Protein AF-A0A820MJR9-F1 (afdb_monomer_lite)

pLDDT: mean 80.47, std 13.99, range [47.5, 94.44]

Foldseek 3Di:
DLLVVLVVQCLPPDLVSLQVSVVVLQVCLVPDPHNPVSVVVVVVVLVVVCVVVPPDDSNVSSCSSVVD

Secondary structure (DSSP, 8-state):
-HHHHHHHGGG-S-HHHHHHHHHHHHHHHHTSS-HHHHHHHHHHHHHHHHHHTTSSSSHHHHHHHHH-

Sequence (68 aa):
DLLLAYLANMSHESSLIRRSSAACLIVICHHSRYPMAIARYLITYATDQLLEHHNQTESIRLINGYLG

Radius of gyration: 11.88 Å; chains: 1; bounding box: 26×22×31 Å

Structure (mmCIF, N/CA/C/O backbone):
data_AF-A0A820MJR9-F1
#
_entry.id   AF-A0A820MJR9-F1
#
loop_
_atom_site.group_PDB
_atom_site.id
_atom_site.type_symbol
_atom_site.label_atom_id
_atom_site.label_alt_id
_atom_site.label_comp_id
_atom_site.label_asym_id
_atom_site.label_entity_id
_atom_site.label_seq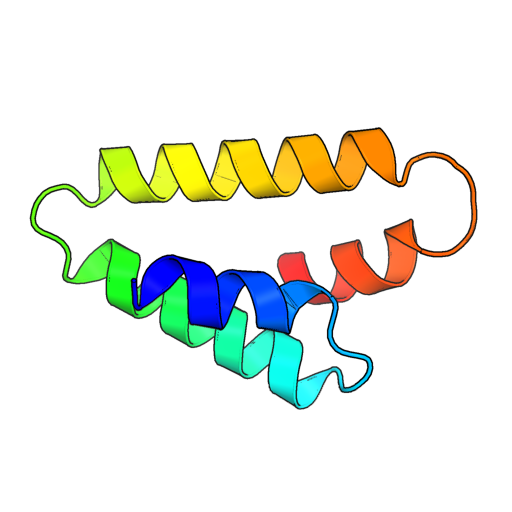_id
_atom_site.pdbx_PDB_ins_code
_atom_site.Cartn_x
_atom_site.Cartn_y
_atom_site.Cartn_z
_atom_site.occupancy
_atom_site.B_iso_or_equiv
_atom_site.auth_seq_id
_atom_site.auth_comp_id
_atom_site.auth_asym_id
_atom_site.auth_atom_id
_atom_site.pdbx_PDB_model_num
ATOM 1 N N . ASP A 1 1 ? -2.605 1.297 -9.850 1.00 72.88 1 ASP A N 1
ATOM 2 C CA . ASP A 1 1 ? -1.391 0.861 -9.129 1.00 72.88 1 ASP A CA 1
ATOM 3 C C . ASP A 1 1 ? -1.686 -0.218 -8.103 1.00 72.88 1 ASP A C 1
ATOM 5 O O . ASP A 1 1 ? -2.409 0.030 -7.145 1.00 72.88 1 ASP A O 1
ATOM 9 N N . LEU A 1 2 ? -1.138 -1.421 -8.308 1.00 85.44 2 LEU A N 1
ATOM 10 C CA . LEU A 1 2 ? -1.367 -2.590 -7.444 1.00 85.44 2 LEU A CA 1
ATOM 11 C C . LEU A 1 2 ? -0.904 -2.347 -5.996 1.00 85.44 2 LEU A C 1
ATOM 13 O O . LEU A 1 2 ? -1.590 -2.727 -5.055 1.00 85.44 2 LEU A O 1
ATOM 17 N N . LEU A 1 3 ? 0.233 -1.664 -5.819 1.00 86.12 3 LEU A N 1
ATOM 18 C CA . LEU A 1 3 ? 0.798 -1.337 -4.507 1.00 86.12 3 LEU A CA 1
ATOM 19 C C . LEU A 1 3 ? -0.153 -0.458 -3.675 1.00 86.12 3 LEU A C 1
ATOM 21 O O . LEU A 1 3 ? -0.410 -0.758 -2.513 1.00 86.12 3 LEU A O 1
ATOM 25 N N . LEU A 1 4 ? -0.721 0.589 -4.285 1.00 87.00 4 LEU A N 1
ATOM 26 C CA . LEU A 1 4 ? -1.641 1.513 -3.613 1.00 87.00 4 LEU A CA 1
ATOM 27 C C . LEU A 1 4 ? -2.945 0.826 -3.191 1.00 87.00 4 LEU A C 1
ATOM 29 O O . LEU A 1 4 ? -3.470 1.124 -2.122 1.00 87.00 4 LEU A O 1
ATOM 33 N N . ALA A 1 5 ? -3.437 -0.129 -3.987 1.00 89.25 5 ALA A N 1
ATOM 34 C CA . ALA A 1 5 ? -4.634 -0.895 -3.646 1.00 89.25 5 ALA A CA 1
ATOM 35 C C . ALA A 1 5 ? -4.445 -1.724 -2.363 1.00 89.25 5 ALA A C 1
ATOM 37 O O . ALA A 1 5 ? -5.330 -1.755 -1.512 1.00 89.25 5 ALA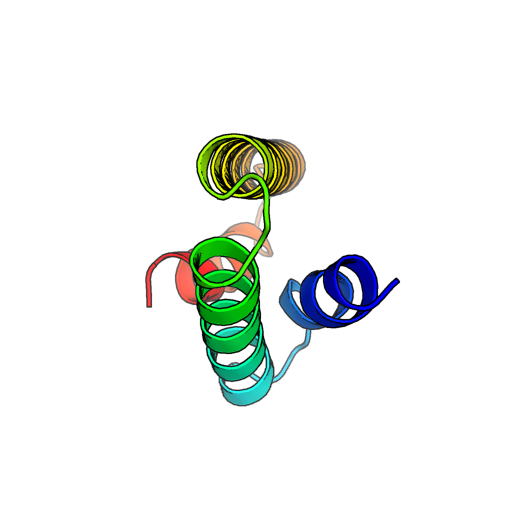 A O 1
ATOM 38 N N . TYR A 1 6 ? -3.280 -2.356 -2.188 1.00 90.19 6 TYR A N 1
ATOM 39 C CA . TYR A 1 6 ? -2.979 -3.096 -0.959 1.00 90.19 6 TYR A CA 1
ATOM 40 C C . TYR A 1 6 ? -2.640 -2.185 0.224 1.00 90.19 6 TYR A C 1
ATOM 42 O O . TYR A 1 6 ? -2.968 -2.531 1.356 1.00 90.19 6 TYR A O 1
ATOM 50 N N . LEU A 1 7 ? -2.044 -1.015 -0.020 1.00 88.44 7 LEU A N 1
ATOM 51 C CA . LEU A 1 7 ? -1.803 -0.020 1.030 1.00 88.44 7 LEU A CA 1
ATOM 52 C C . LEU A 1 7 ? -3.110 0.541 1.600 1.00 88.44 7 LEU A C 1
ATOM 54 O O . LEU A 1 7 ? -3.237 0.648 2.814 1.00 88.44 7 LEU A O 1
ATOM 58 N N . ALA A 1 8 ? -4.116 0.798 0.761 1.00 88.44 8 ALA A N 1
ATOM 59 C CA . ALA A 1 8 ? -5.436 1.239 1.220 1.00 88.44 8 ALA A CA 1
ATOM 60 C C . ALA A 1 8 ? -6.116 0.223 2.161 1.00 88.44 8 ALA A C 1
ATOM 62 O O . ALA A 1 8 ? -6.868 0.603 3.053 1.00 88.44 8 ALA A O 1
ATOM 63 N N . ASN A 1 9 ? -5.813 -1.069 2.011 1.00 89.81 9 ASN A N 1
ATOM 64 C CA . ASN A 1 9 ? -6.354 -2.118 2.875 1.00 89.81 9 ASN A CA 1
ATOM 65 C C . ASN A 1 9 ? -5.653 -2.215 4.242 1.00 89.81 9 ASN A C 1
ATOM 67 O O . ASN A 1 9 ? -6.116 -2.963 5.107 1.00 89.81 9 ASN A O 1
ATOM 71 N N . MET A 1 10 ? -4.560 -1.479 4.470 1.00 85.19 10 MET A N 1
ATOM 72 C CA . MET A 1 10 ? -3.832 -1.501 5.746 1.00 85.19 10 MET A CA 1
ATOM 73 C C . MET A 1 10 ? -4.590 -0.803 6.882 1.00 85.19 10 MET A C 1
ATOM 75 O O . MET A 1 10 ? -4.377 -1.144 8.044 1.00 85.19 10 MET A O 1
ATOM 79 N N . SER A 1 11 ? -5.520 0.101 6.569 1.00 84.31 11 SER A N 1
ATOM 80 C CA . SER A 1 11 ? -6.425 0.740 7.537 1.00 84.31 11 SER A CA 1
ATOM 81 C C . SER A 1 11 ? -7.786 0.038 7.653 1.00 84.31 11 SER A C 1
ATOM 83 O O . SER A 1 11 ? -8.656 0.485 8.397 1.00 84.31 11 SER A O 1
ATOM 85 N N . HIS A 1 12 ? -7.986 -1.086 6.956 1.00 88.38 12 HIS A N 1
ATOM 86 C CA . HIS A 1 12 ? -9.262 -1.799 6.952 1.00 88.38 12 HIS A CA 1
ATOM 87 C C . HIS A 1 12 ? -9.613 -2.352 8.348 1.00 88.38 12 HIS A C 1
ATOM 89 O O . HIS A 1 12 ? -8.745 -2.849 9.069 1.00 88.38 12 HIS A O 1
ATOM 95 N N . GLU A 1 13 ? -10.896 -2.339 8.729 1.00 85.38 13 GLU A N 1
ATOM 96 C CA . GLU A 1 13 ? -11.361 -2.751 10.067 1.00 85.38 13 GLU A CA 1
ATOM 97 C C . GLU A 1 13 ? -11.030 -4.221 10.390 1.00 85.38 13 GLU A C 1
ATOM 99 O O . GLU A 1 13 ? -10.549 -4.552 11.478 1.00 85.38 13 GLU A O 1
ATOM 104 N N . SER A 1 14 ? -11.226 -5.108 9.410 1.00 89.88 14 SER A N 1
ATOM 105 C CA . SER A 1 14 ? -10.881 -6.532 9.507 1.00 89.88 14 SER A CA 1
ATOM 106 C C . SER A 1 14 ? -9.369 -6.777 9.600 1.00 89.88 14 SER A C 1
ATOM 108 O O . SER A 1 14 ? -8.610 -6.475 8.678 1.00 89.88 14 SER A O 1
ATOM 110 N N . SER A 1 15 ? -8.940 -7.431 10.683 1.00 85.62 15 SER A N 1
ATOM 111 C CA . SER A 1 15 ? -7.548 -7.858 10.893 1.00 85.62 15 SER A CA 1
ATOM 112 C C . SER A 1 15 ? -7.067 -8.894 9.876 1.00 85.62 15 SER A C 1
ATOM 114 O O . SER A 1 15 ? -5.874 -8.956 9.578 1.00 85.62 15 SER A O 1
ATOM 116 N N . LEU A 1 16 ? -7.973 -9.703 9.322 1.00 89.69 16 LEU A N 1
ATOM 117 C CA . LEU A 1 16 ? -7.642 -10.666 8.273 1.00 89.69 16 LEU A CA 1
ATOM 118 C C . LEU A 1 16 ? -7.248 -9.940 6.985 1.00 89.69 16 LEU A C 1
ATOM 120 O O . LEU A 1 16 ? -6.208 -10.249 6.414 1.00 89.69 16 LEU A O 1
ATOM 124 N N . ILE A 1 17 ? -8.015 -8.918 6.594 1.00 90.19 17 ILE A N 1
ATOM 125 C CA . ILE A 1 17 ? -7.743 -8.125 5.387 1.00 90.19 17 ILE A CA 1
ATOM 126 C C . ILE A 1 17 ? -6.416 -7.372 5.511 1.00 90.19 17 ILE A C 1
ATOM 128 O O . ILE A 1 17 ? -5.621 -7.401 4.569 1.00 90.19 17 ILE A O 1
ATOM 132 N N . ARG A 1 18 ? -6.126 -6.779 6.679 1.00 89.31 18 ARG A N 1
ATOM 133 C CA . ARG A 1 18 ? -4.832 -6.121 6.930 1.00 89.31 18 ARG A CA 1
ATOM 134 C C . ARG A 1 18 ? -3.660 -7.091 6.778 1.00 89.31 18 ARG A C 1
ATOM 136 O O . AR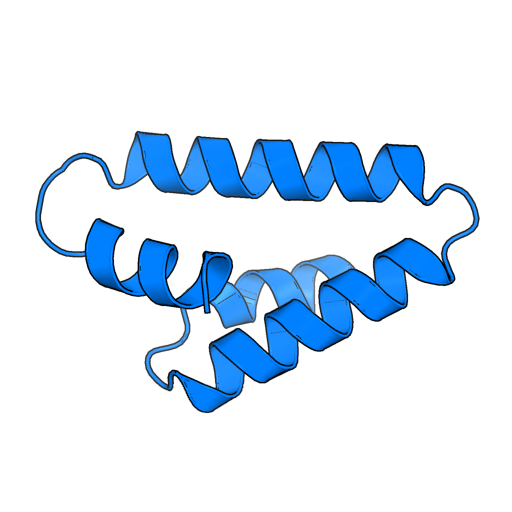G A 1 18 ? -2.734 -6.811 6.027 1.00 89.31 18 ARG A O 1
ATOM 143 N N . ARG A 1 19 ? -3.722 -8.263 7.424 1.00 87.31 19 ARG A N 1
ATOM 144 C CA . ARG A 1 19 ? -2.642 -9.269 7.362 1.00 87.31 19 ARG A CA 1
ATOM 145 C C . ARG A 1 19 ? -2.450 -9.840 5.961 1.00 87.31 19 ARG A C 1
ATOM 147 O O . ARG A 1 19 ? -1.316 -9.956 5.503 1.00 87.31 19 ARG A O 1
ATOM 154 N N . SER A 1 20 ? -3.538 -10.161 5.261 1.00 92.81 20 SER A N 1
ATOM 155 C CA . SER A 1 20 ? -3.467 -10.611 3.868 1.00 92.81 20 SER A CA 1
ATOM 156 C C . SER A 1 20 ? -2.853 -9.539 2.968 1.00 92.81 20 SER A C 1
ATOM 158 O O . SER A 1 20 ? -2.019 -9.856 2.126 1.00 92.81 20 SER A O 1
ATOM 160 N N . SER A 1 21 ? -3.199 -8.268 3.183 1.00 92.75 21 SER A N 1
ATOM 161 C CA . SER A 1 21 ? -2.647 -7.155 2.404 1.00 92.75 21 SER A CA 1
ATOM 162 C C . SER A 1 21 ? -1.167 -6.919 2.701 1.00 92.75 21 SER A C 1
ATOM 164 O O . SER A 1 21 ? -0.387 -6.758 1.765 1.00 92.75 21 SER A O 1
ATOM 166 N N . ALA A 1 22 ? -0.751 -7.003 3.967 1.00 88.44 22 ALA A N 1
ATOM 167 C CA . ALA A 1 22 ? 0.656 -6.947 4.358 1.00 88.44 22 ALA A CA 1
ATOM 168 C C . ALA A 1 22 ? 1.475 -8.077 3.707 1.00 88.44 22 ALA A C 1
ATOM 170 O O . ALA A 1 22 ? 2.534 -7.824 3.131 1.00 88.44 22 ALA A O 1
ATOM 171 N N . ALA A 1 23 ? 0.955 -9.310 3.709 1.00 90.56 23 ALA A N 1
ATOM 172 C CA . ALA A 1 23 ? 1.592 -10.437 3.030 1.00 90.56 23 ALA A CA 1
ATOM 173 C C . ALA A 1 23 ? 1.726 -10.192 1.516 1.00 90.56 23 ALA A C 1
ATOM 175 O O . ALA A 1 23 ? 2.796 -10.409 0.945 1.00 90.56 23 ALA A O 1
ATOM 176 N N . CYS A 1 24 ? 0.679 -9.674 0.864 1.00 92.12 24 CYS A N 1
ATOM 177 C CA . CYS A 1 24 ? 0.732 -9.312 -0.552 1.00 92.12 24 CYS A CA 1
ATOM 178 C C . CYS A 1 24 ? 1.768 -8.212 -0.841 1.00 92.12 24 CYS A C 1
ATOM 180 O O . CYS A 1 24 ? 2.499 -8.322 -1.824 1.00 92.12 24 CYS A O 1
ATOM 182 N N . LEU A 1 25 ? 1.884 -7.189 0.013 1.00 91.69 25 LEU A N 1
ATOM 183 C CA . LEU A 1 25 ? 2.889 -6.128 -0.134 1.00 91.69 25 LEU A CA 1
ATOM 184 C C . LEU A 1 25 ? 4.321 -6.674 -0.045 1.00 91.69 25 LEU A C 1
ATOM 186 O O . LEU A 1 25 ? 5.176 -6.263 -0.830 1.00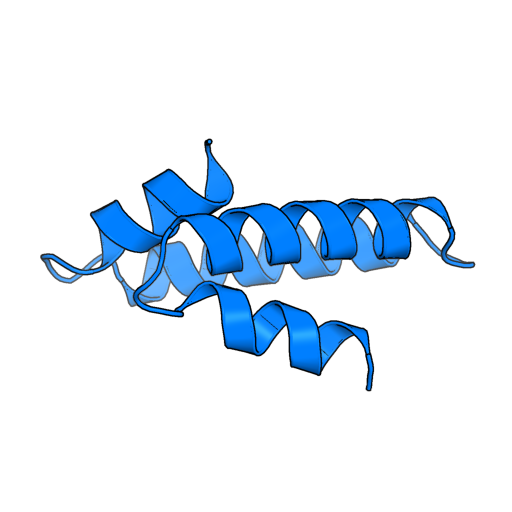 91.69 25 LEU A O 1
ATOM 190 N N . ILE A 1 26 ? 4.573 -7.638 0.845 1.00 90.31 26 ILE A N 1
ATOM 191 C CA . ILE A 1 26 ? 5.876 -8.313 0.960 1.00 90.31 26 ILE A CA 1
ATOM 192 C C . ILE A 1 26 ? 6.188 -9.115 -0.309 1.00 90.31 26 ILE A C 1
ATOM 194 O O . ILE A 1 26 ? 7.292 -9.012 -0.843 1.00 90.31 26 ILE A O 1
ATOM 198 N N . VAL A 1 27 ? 5.218 -9.872 -0.828 1.00 93.12 27 VAL A N 1
ATOM 199 C CA . VAL A 1 27 ? 5.378 -10.647 -2.072 1.00 93.12 27 VAL A CA 1
ATOM 200 C C . VAL A 1 27 ? 5.654 -9.721 -3.261 1.00 93.12 27 VAL A C 1
ATOM 202 O O . VAL A 1 27 ? 6.586 -9.966 -4.028 1.00 93.12 27 VAL A O 1
ATOM 205 N N . ILE A 1 28 ? 4.907 -8.619 -3.385 1.00 90.56 28 ILE A N 1
ATOM 206 C CA . ILE A 1 28 ? 5.132 -7.597 -4.420 1.00 90.56 28 ILE A CA 1
ATOM 207 C C . ILE A 1 28 ? 6.534 -7.002 -4.288 1.00 90.56 28 ILE A C 1
ATOM 209 O O . ILE A 1 28 ? 7.239 -6.867 -5.286 1.00 90.56 28 ILE A O 1
ATOM 213 N N . CYS A 1 29 ? 6.959 -6.677 -3.066 1.00 92.12 29 CYS A N 1
ATOM 214 C CA . CYS A 1 29 ? 8.296 -6.166 -2.802 1.00 92.12 29 CYS A CA 1
ATOM 215 C C . CYS A 1 29 ? 9.368 -7.164 -3.265 1.00 92.12 29 CYS A C 1
ATOM 217 O O . CYS A 1 29 ? 10.266 -6.780 -4.016 1.00 92.12 29 CYS A O 1
ATOM 219 N N . HIS A 1 30 ? 9.245 -8.438 -2.880 1.00 91.25 30 HIS A N 1
ATOM 220 C CA . HIS A 1 30 ? 10.213 -9.493 -3.188 1.00 91.25 30 HIS A CA 1
ATOM 221 C C . HIS A 1 30 ? 10.354 -9.760 -4.693 1.00 91.25 30 HIS A C 1
ATOM 223 O O . HIS A 1 30 ? 11.470 -9.909 -5.185 1.00 91.25 30 HIS A O 1
ATOM 229 N N . HIS A 1 31 ? 9.241 -9.769 -5.431 1.00 93.62 31 HIS A N 1
ATOM 230 C CA . HIS A 1 31 ? 9.233 -10.035 -6.874 1.00 93.62 31 HIS A CA 1
ATOM 231 C C . HIS A 1 31 ? 9.356 -8.780 -7.749 1.00 93.62 31 HIS A C 1
ATOM 233 O O . HIS A 1 31 ? 9.252 -8.860 -8.974 1.00 93.62 31 HIS A O 1
ATOM 239 N N . SER A 1 32 ? 9.569 -7.610 -7.150 1.00 92.62 32 SER A N 1
ATOM 240 C CA . SER A 1 32 ? 9.753 -6.380 -7.913 1.00 92.62 32 SER A CA 1
ATOM 241 C C . SER A 1 32 ? 11.140 -6.287 -8.546 1.00 92.62 32 SER A C 1
ATOM 243 O O . SER A 1 32 ? 12.111 -6.889 -8.095 1.00 92.62 32 SER A O 1
ATOM 245 N N . ARG A 1 33 ? 11.255 -5.443 -9.576 1.00 94.44 33 ARG A N 1
ATOM 246 C CA . ARG A 1 33 ? 12.540 -5.117 -10.213 1.00 94.44 33 ARG A CA 1
ATOM 247 C C . ARG A 1 33 ? 13.518 -4.408 -9.262 1.00 94.44 33 ARG A C 1
ATOM 249 O O . ARG A 1 33 ? 14.723 -4.476 -9.477 1.00 94.44 33 ARG A O 1
ATOM 256 N N . TYR A 1 34 ? 13.002 -3.729 -8.232 1.00 91.75 34 TYR A N 1
ATOM 257 C CA . TYR A 1 34 ? 13.774 -2.926 -7.279 1.00 91.75 34 TYR A CA 1
ATOM 258 C C . TYR A 1 34 ? 13.294 -3.168 -5.834 1.00 91.75 34 TYR A C 1
ATOM 260 O O . TYR A 1 34 ? 12.724 -2.266 -5.212 1.00 91.75 34 TYR A O 1
ATOM 268 N N . PRO A 1 35 ? 13.540 -4.362 -5.267 1.00 90.44 35 PRO A N 1
ATOM 269 C CA . PRO A 1 35 ? 12.988 -4.768 -3.973 1.00 90.44 35 PRO A CA 1
ATOM 270 C C . PRO A 1 35 ? 13.402 -3.834 -2.835 1.00 90.44 35 PRO A C 1
ATOM 272 O O . PRO A 1 35 ? 12.581 -3.482 -1.999 1.00 90.44 35 PRO A O 1
ATOM 275 N N . MET A 1 36 ? 14.648 -3.353 -2.826 1.00 91.12 36 MET A N 1
ATOM 276 C CA . MET A 1 36 ? 15.122 -2.422 -1.793 1.00 91.12 36 MET A CA 1
ATOM 277 C C . MET A 1 36 ? 14.452 -1.046 -1.870 1.00 91.12 36 MET A C 1
ATOM 279 O O . MET A 1 36 ? 14.193 -0.434 -0.836 1.00 91.12 36 MET A O 1
ATOM 283 N N . ALA A 1 37 ? 14.143 -0.561 -3.077 1.00 89.38 37 ALA A N 1
ATOM 284 C CA . ALA A 1 37 ? 13.452 0.714 -3.247 1.00 89.38 37 ALA A CA 1
ATOM 285 C C . ALA A 1 37 ? 12.006 0.621 -2.737 1.00 89.38 37 ALA A C 1
ATOM 287 O O . ALA A 1 37 ? 11.553 1.508 -2.014 1.00 89.38 37 ALA A O 1
ATOM 288 N N . ILE A 1 38 ? 11.315 -0.482 -3.051 1.00 89.75 38 ILE A N 1
ATOM 289 C CA . ILE A 1 38 ? 9.952 -0.728 -2.562 1.00 89.75 38 ILE A CA 1
ATOM 290 C C . ILE A 1 38 ? 9.947 -0.968 -1.051 1.00 89.75 38 ILE A C 1
ATOM 292 O O . ILE A 1 38 ? 9.120 -0.384 -0.359 1.00 89.75 38 ILE A O 1
ATOM 296 N N . ALA A 1 39 ? 10.888 -1.746 -0.513 1.00 88.75 39 ALA A N 1
ATOM 297 C CA . ALA A 1 39 ? 11.000 -1.968 0.927 1.00 88.75 39 ALA A CA 1
ATOM 298 C C . ALA A 1 39 ? 11.188 -0.648 1.685 1.00 88.75 39 ALA A C 1
ATOM 300 O O . ALA A 1 39 ? 10.499 -0.397 2.671 1.00 88.75 39 ALA A O 1
ATOM 301 N N . ARG A 1 40 ? 12.072 0.229 1.189 1.00 91.19 40 ARG A N 1
ATOM 302 C CA . ARG A 1 40 ? 12.282 1.555 1.779 1.00 91.19 40 ARG A CA 1
ATOM 303 C C . ARG A 1 40 ? 11.004 2.387 1.758 1.00 91.19 40 ARG A C 1
ATOM 305 O O . ARG A 1 40 ? 10.666 2.978 2.774 1.00 91.19 40 ARG A O 1
ATOM 312 N N . TYR A 1 41 ? 10.285 2.387 0.636 1.00 89.50 41 TYR A N 1
ATOM 313 C CA . TYR A 1 41 ? 9.002 3.075 0.514 1.00 89.50 41 TYR A CA 1
ATOM 314 C C . TYR A 1 41 ? 7.963 2.553 1.519 1.00 89.50 41 TYR A C 1
ATOM 316 O O . TYR A 1 41 ? 7.325 3.350 2.201 1.00 89.50 41 TYR A O 1
ATOM 324 N N . LEU A 1 42 ? 7.831 1.229 1.663 1.00 88.81 42 LEU A N 1
ATOM 325 C CA . LEU A 1 42 ? 6.899 0.614 2.614 1.00 88.81 42 LEU A CA 1
ATOM 326 C C . LEU A 1 42 ? 7.253 0.940 4.071 1.00 88.81 42 LEU A C 1
ATOM 328 O O . LEU A 1 42 ? 6.354 1.206 4.864 1.00 88.81 42 LEU A O 1
ATOM 332 N N . ILE A 1 43 ? 8.544 0.953 4.418 1.00 87.69 43 ILE A N 1
ATOM 333 C CA . ILE A 1 43 ? 9.007 1.336 5.759 1.00 87.69 43 ILE A CA 1
ATOM 334 C C . ILE A 1 43 ? 8.691 2.806 6.030 1.00 87.69 43 ILE A C 1
ATOM 336 O O . ILE A 1 43 ? 8.119 3.099 7.074 1.00 87.69 43 ILE A O 1
ATOM 340 N N . THR A 1 44 ? 9.013 3.709 5.095 1.00 89.12 44 THR A N 1
ATOM 341 C CA . THR A 1 44 ? 8.704 5.140 5.229 1.00 89.12 44 THR A CA 1
ATOM 342 C C . THR A 1 44 ? 7.203 5.364 5.408 1.00 89.12 44 THR A C 1
ATOM 344 O O . THR A 1 44 ? 6.800 6.055 6.338 1.00 89.12 44 THR A O 1
ATOM 347 N N . TYR A 1 45 ? 6.376 4.699 4.598 1.00 85.94 45 TYR A N 1
ATOM 348 C CA . TYR A 1 45 ? 4.922 4.759 4.726 1.00 85.94 45 TYR A CA 1
ATOM 349 C C . TYR A 1 45 ? 4.440 4.277 6.101 1.00 85.94 45 TYR A C 1
ATOM 351 O O . TYR A 1 45 ? 3.633 4.942 6.744 1.00 85.94 45 TYR A O 1
ATOM 359 N N . ALA A 1 46 ? 4.957 3.146 6.588 1.00 83.56 46 ALA A N 1
ATOM 360 C CA . ALA A 1 46 ? 4.597 2.625 7.904 1.00 83.56 46 ALA A CA 1
ATOM 361 C C . ALA A 1 46 ? 5.010 3.581 9.036 1.00 83.56 46 ALA A C 1
ATOM 363 O O . ALA A 1 46 ? 4.235 3.793 9.969 1.00 83.56 46 ALA A O 1
ATOM 364 N N . THR A 1 47 ? 6.202 4.183 8.954 1.00 83.44 47 THR A N 1
ATOM 365 C CA . THR A 1 47 ? 6.662 5.168 9.943 1.00 83.44 47 THR A CA 1
ATOM 366 C C . THR A 1 47 ? 5.844 6.451 9.916 1.00 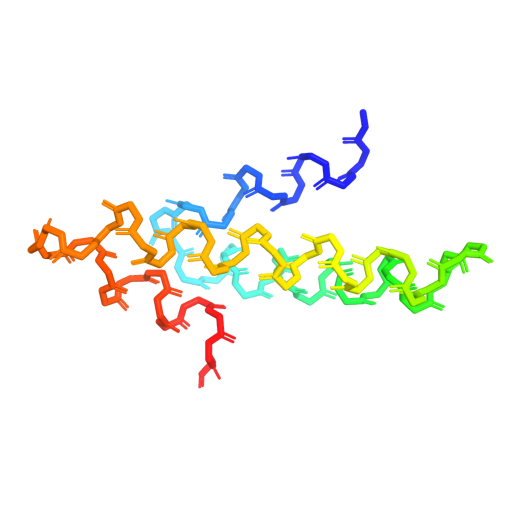83.44 47 THR A C 1
ATOM 368 O O . THR A 1 47 ? 5.521 6.951 10.990 1.00 83.44 47 THR A O 1
ATOM 371 N N . ASP A 1 48 ? 5.456 6.947 8.739 1.00 84.38 48 ASP A N 1
ATOM 372 C CA . ASP A 1 48 ? 4.617 8.145 8.614 1.00 84.38 48 ASP A CA 1
ATOM 373 C C . ASP A 1 48 ? 3.228 7.899 9.219 1.00 84.38 48 ASP A C 1
ATOM 375 O O . ASP A 1 48 ? 2.754 8.692 10.029 1.00 84.38 48 ASP A O 1
ATOM 379 N N . GLN A 1 49 ? 2.623 6.742 8.930 1.00 79.50 49 GLN A N 1
ATOM 380 C CA . GLN A 1 49 ? 1.339 6.341 9.517 1.00 79.50 49 GLN A CA 1
ATOM 381 C C . G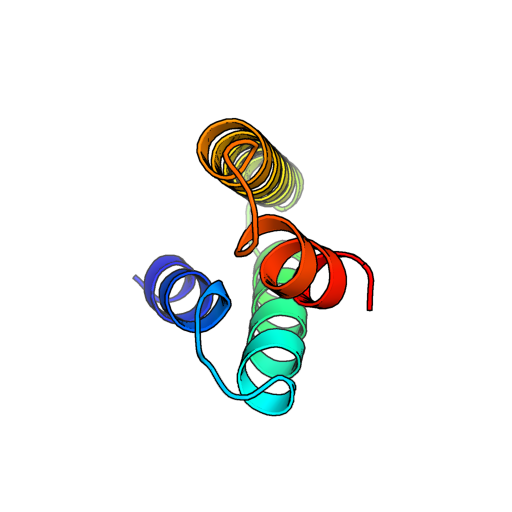LN A 1 49 ? 1.412 6.195 11.047 1.00 79.50 49 GLN A C 1
ATOM 383 O O . GLN A 1 49 ? 0.487 6.585 11.760 1.00 79.50 49 GLN A O 1
ATOM 388 N N . LEU A 1 50 ? 2.520 5.663 11.577 1.00 74.62 50 LEU A N 1
ATOM 389 C CA . LEU A 1 50 ? 2.756 5.581 13.023 1.00 74.62 50 LEU A CA 1
ATOM 390 C C . LEU A 1 50 ? 2.928 6.964 13.665 1.00 74.62 50 LEU A C 1
ATOM 392 O O . LEU A 1 50 ? 2.458 7.169 14.787 1.00 74.62 50 LEU A O 1
ATOM 396 N N . LEU A 1 51 ? 3.582 7.898 12.969 1.00 75.62 51 LEU A N 1
ATOM 397 C CA . LEU A 1 51 ? 3.782 9.268 13.441 1.00 75.62 51 LEU A CA 1
ATOM 398 C C . LEU A 1 51 ? 2.455 10.040 13.477 1.00 75.62 51 LEU A C 1
ATOM 400 O O . LEU A 1 51 ? 2.140 10.678 14.482 1.00 75.62 51 LEU A O 1
ATOM 404 N N . GLU A 1 52 ? 1.660 9.943 12.407 1.00 68.06 52 GLU A N 1
ATOM 405 C CA . GLU A 1 52 ? 0.353 10.603 12.288 1.00 68.06 52 GLU A CA 1
ATOM 406 C C . GLU A 1 52 ? -0.650 10.090 13.332 1.00 68.06 52 GLU A C 1
ATOM 408 O O . GLU A 1 52 ? -1.451 10.860 13.859 1.00 68.06 52 GLU A O 1
ATOM 413 N N . HIS A 1 53 ? -0.588 8.802 13.682 1.00 62.25 53 HIS A N 1
ATOM 414 C CA . HIS A 1 53 ? -1.514 8.176 14.633 1.00 62.25 53 HIS A CA 1
ATOM 415 C C . HIS A 1 53 ? -1.034 8.190 16.090 1.00 62.25 53 HIS A C 1
ATOM 417 O O . HIS A 1 53 ? -1.642 7.533 16.937 1.00 62.25 53 HIS A O 1
ATOM 423 N N . HIS A 1 54 ? 0.012 8.948 16.439 1.00 55.97 54 HIS A N 1
ATOM 424 C CA . HIS A 1 54 ? 0.436 9.102 17.839 1.00 55.97 54 HIS A CA 1
ATOM 425 C C . HIS A 1 54 ? -0.642 9.777 18.724 1.00 55.97 54 HIS A C 1
ATOM 427 O O . HIS A 1 54 ? -0.626 9.636 19.948 1.00 55.97 54 HIS A O 1
ATOM 433 N N . ASN A 1 55 ? -1.655 10.406 18.118 1.00 52.66 55 ASN A N 1
ATOM 434 C CA . ASN A 1 55 ? -2.848 10.898 18.806 1.00 52.66 55 ASN A CA 1
ATOM 435 C C . ASN A 1 55 ? -3.899 9.784 18.989 1.00 52.66 55 ASN A C 1
ATOM 437 O O . ASN A 1 55 ? -4.822 9.627 18.204 1.00 52.66 55 ASN A O 1
ATOM 441 N N . GLN A 1 56 ? -3.709 9.013 20.063 1.00 54.03 56 GLN A N 1
ATOM 442 C CA . GLN A 1 56 ? -4.702 8.263 20.848 1.00 54.03 56 GLN A CA 1
ATOM 443 C C . GLN A 1 56 ? -5.761 7.431 20.080 1.00 54.03 56 GLN A C 1
ATOM 445 O O . GLN A 1 56 ? -6.781 7.930 19.617 1.00 54.03 56 GLN A O 1
ATOM 450 N N . THR A 1 57 ? -5.592 6.101 20.152 1.00 54.47 57 THR A N 1
ATOM 451 C CA . THR A 1 57 ? -6.556 4.999 19.883 1.00 54.47 57 THR A CA 1
ATOM 452 C C . THR A 1 57 ? -6.389 4.252 18.553 1.00 54.47 57 THR A C 1
ATOM 454 O O . THR A 1 57 ? -6.472 3.021 18.553 1.00 54.47 57 THR A O 1
ATOM 457 N N . GLU A 1 58 ? -6.072 4.913 17.437 1.00 53.50 58 GLU A N 1
ATOM 458 C CA . GLU A 1 58 ? -5.895 4.213 16.145 1.00 53.50 58 GLU A CA 1
ATOM 459 C C . GLU A 1 58 ? -4.518 3.553 15.968 1.00 53.50 58 GLU A C 1
ATOM 461 O O . GLU A 1 58 ? -4.381 2.558 15.248 1.00 53.50 58 GLU A O 1
ATOM 466 N N . SER A 1 59 ? -3.508 4.025 16.701 1.00 53.94 59 SER A N 1
ATOM 467 C CA . SER A 1 59 ? -2.135 3.508 16.639 1.00 53.94 59 SER A CA 1
ATOM 468 C C . SER A 1 59 ? -2.061 2.013 16.973 1.00 53.94 59 SER A C 1
ATOM 470 O O . SER A 1 59 ? -1.325 1.280 16.324 1.00 53.94 59 SER A O 1
ATOM 472 N N . ILE A 1 60 ? -2.880 1.509 17.903 1.00 58.00 60 ILE A N 1
ATOM 473 C CA . ILE A 1 60 ? -2.876 0.086 18.302 1.00 58.00 60 ILE A CA 1
ATOM 474 C C . ILE A 1 60 ? -3.346 -0.831 17.154 1.00 58.00 60 ILE A C 1
ATOM 476 O O . ILE A 1 60 ? -2.850 -1.950 17.001 1.00 58.00 60 ILE A O 1
ATOM 480 N N . ARG A 1 61 ? -4.282 -0.371 16.309 1.00 58.88 61 ARG A N 1
ATOM 481 C CA . ARG A 1 61 ? -4.824 -1.167 15.189 1.00 58.88 61 ARG A CA 1
ATOM 482 C C . ARG A 1 61 ? -3.834 -1.286 14.034 1.00 58.88 61 ARG A C 1
ATOM 484 O O . ARG A 1 61 ? -3.715 -2.374 13.464 1.00 58.88 61 ARG A O 1
ATOM 491 N N . LEU A 1 62 ? -3.123 -0.200 13.730 1.00 60.91 62 LEU A N 1
ATOM 492 C CA . LEU A 1 62 ? -2.042 -0.186 12.743 1.00 60.91 62 LEU A CA 1
ATOM 493 C C . LEU A 1 62 ? -0.838 -0.986 13.235 1.00 60.91 62 LEU A C 1
ATOM 495 O O . LEU A 1 62 ? -0.338 -1.830 12.498 1.00 60.91 62 LEU A O 1
ATOM 499 N N . ILE A 1 63 ? -0.431 -0.804 14.494 1.00 62.03 63 ILE A N 1
ATOM 500 C CA . ILE A 1 63 ? 0.674 -1.554 15.107 1.00 62.03 63 ILE A CA 1
ATOM 501 C C . ILE A 1 63 ? 0.418 -3.066 15.018 1.00 62.03 63 ILE A C 1
ATOM 503 O O . ILE A 1 63 ? 1.278 -3.788 14.531 1.00 62.03 63 ILE A O 1
ATOM 507 N N . ASN A 1 64 ? -0.784 -3.547 15.357 1.00 59.56 64 ASN A N 1
ATOM 508 C CA . ASN A 1 64 ? -1.138 -4.967 15.199 1.00 59.56 64 ASN A CA 1
ATOM 509 C C . ASN A 1 64 ? -1.232 -5.431 13.730 1.00 59.56 64 ASN A C 1
ATOM 511 O O . ASN A 1 64 ? -1.162 -6.624 13.455 1.00 59.56 64 ASN A O 1
ATOM 515 N N . GLY A 1 65 ? -1.433 -4.518 12.775 1.00 58.25 65 GLY A N 1
ATOM 516 C CA . GLY A 1 65 ? -1.397 -4.825 11.341 1.00 58.25 65 GLY A CA 1
ATOM 517 C C . GLY A 1 65 ? 0.024 -4.941 10.781 1.00 58.25 65 GLY A C 1
ATOM 518 O O . GLY A 1 65 ? 0.250 -5.751 9.885 1.00 58.25 65 GLY A O 1
ATOM 519 N N . TYR A 1 66 ? 0.966 -4.159 11.318 1.00 59.94 66 TYR A N 1
ATOM 520 C CA . TYR A 1 66 ? 2.371 -4.143 10.902 1.00 59.94 66 TYR A CA 1
ATOM 521 C C . TYR A 1 66 ? 3.259 -5.134 11.672 1.00 59.94 66 TYR A C 1
ATOM 523 O O . TYR A 1 66 ? 4.213 -5.642 11.088 1.00 59.94 66 TYR A O 1
ATOM 531 N N . LEU A 1 67 ? 2.975 -5.407 12.953 1.00 58.53 67 LEU A N 1
ATOM 532 C CA . LEU A 1 67 ? 3.788 -6.299 13.794 1.00 58.53 67 LEU A CA 1
ATOM 533 C C . LEU A 1 67 ? 3.355 -7.768 13.751 1.00 58.53 67 LEU A C 1
ATOM 535 O O . LEU A 1 67 ? 4.225 -8.619 13.906 1.00 58.53 67 LEU A O 1
ATOM 539 N N . GLY A 1 68 ? 2.075 -8.058 13.475 1.00 47.50 68 GLY A N 1
ATOM 540 C CA . GLY A 1 68 ? 1.552 -9.431 13.444 1.00 47.50 68 GLY A CA 1
ATOM 541 C C . GLY A 1 68 ? 1.386 -10.055 14.823 1.00 47.50 68 GLY A C 1
ATOM 542 O O . GLY A 1 68 ? 2.394 -10.217 15.537 1.00 47.50 68 GLY A O 1
#

Organism: NCBI:txid433720